Protein AF-A0A965U0H0-F1 (afdb_monomer_lite)

Structure (mmCIF, N/CA/C/O backbone):
data_AF-A0A965U0H0-F1
#
_entry.id   AF-A0A965U0H0-F1
#
loop_
_atom_site.group_PDB
_atom_site.id
_atom_site.type_symbol
_atom_site.label_atom_id
_atom_site.label_alt_id
_atom_site.label_comp_id
_atom_site.label_asym_id
_atom_site.label_entity_id
_atom_site.label_seq_id
_atom_site.pdbx_PDB_ins_code
_atom_site.Cartn_x
_atom_site.Cartn_y
_atom_site.Cartn_z
_atom_site.occupancy
_atom_site.B_iso_or_equiv
_atom_site.auth_seq_id
_atom_site.auth_comp_id
_atom_site.auth_asym_id
_atom_site.auth_atom_id
_atom_site.pdbx_PDB_model_num
ATOM 1 N N . MET A 1 1 ? -7.956 -2.732 -3.647 1.00 78.94 1 MET A N 1
ATOM 2 C CA . MET A 1 1 ? -7.428 -1.708 -4.571 1.00 78.94 1 MET A CA 1
ATOM 3 C C . MET A 1 1 ? -7.352 -2.363 -5.930 1.00 78.94 1 MET A C 1
ATOM 5 O O . MET A 1 1 ? -6.795 -3.449 -5.999 1.00 78.94 1 MET A O 1
ATOM 9 N N . ILE A 1 2 ? -7.977 -1.761 -6.940 1.00 80.62 2 ILE A N 1
ATOM 10 C CA . ILE A 1 2 ? -7.997 -2.296 -8.305 1.00 80.62 2 ILE A CA 1
ATOM 11 C C . ILE A 1 2 ? -7.099 -1.401 -9.161 1.00 80.62 2 ILE A C 1
ATOM 13 O O . ILE A 1 2 ? -7.185 -0.178 -9.022 1.00 80.62 2 ILE A O 1
ATOM 17 N N . GLY A 1 3 ? -6.238 -2.003 -9.975 1.00 86.31 3 GLY A N 1
ATOM 18 C CA . GLY A 1 3 ? -5.371 -1.331 -10.938 1.00 86.31 3 GLY A CA 1
ATOM 19 C C . GLY A 1 3 ? -4.344 -0.380 -10.326 1.00 86.31 3 GLY A C 1
ATOM 20 O O . GLY A 1 3 ? -4.239 0.788 -10.700 1.00 86.31 3 GLY A O 1
ATOM 21 N N . ALA A 1 4 ? -3.598 -0.839 -9.319 1.00 88.00 4 ALA A N 1
ATOM 22 C CA . ALA A 1 4 ? -2.521 -0.053 -8.733 1.00 88.00 4 ALA A CA 1
ATOM 23 C C . ALA A 1 4 ? -1.379 0.109 -9.752 1.00 88.00 4 ALA A C 1
ATOM 25 O O . ALA A 1 4 ? -0.554 -0.789 -9.943 1.00 88.00 4 ALA A O 1
ATOM 26 N N . SER A 1 5 ? -1.338 1.274 -10.395 1.00 83.69 5 SER A N 1
ATOM 27 C CA . SER A 1 5 ? -0.322 1.658 -11.372 1.00 83.69 5 SER A CA 1
ATOM 28 C C . SER A 1 5 ? 0.374 2.941 -10.918 1.00 83.69 5 SER A C 1
ATOM 30 O O . SER A 1 5 ? -0.238 4.005 -10.921 1.00 83.69 5 SER A O 1
ATOM 32 N N . GLU A 1 6 ? 1.634 2.829 -10.499 1.00 84.56 6 GLU A N 1
ATOM 33 C CA . GLU A 1 6 ? 2.515 3.967 -10.213 1.00 84.56 6 GLU A CA 1
ATOM 34 C C . GLU A 1 6 ? 3.971 3.472 -10.168 1.00 84.56 6 GLU A C 1
ATOM 36 O O . GLU A 1 6 ? 4.253 2.390 -9.639 1.00 84.56 6 GLU A O 1
ATOM 41 N N . ASN A 1 7 ? 4.915 4.253 -10.704 1.00 85.69 7 ASN A N 1
ATOM 42 C CA . ASN A 1 7 ? 6.327 3.870 -10.852 1.00 85.69 7 ASN A CA 1
ATOM 43 C C . ASN A 1 7 ? 6.498 2.468 -11.482 1.00 85.69 7 ASN A C 1
ATOM 45 O O . ASN A 1 7 ? 6.136 2.243 -12.632 1.00 85.69 7 ASN A O 1
ATOM 49 N N . ASN A 1 8 ? 7.056 1.517 -10.724 1.00 81.75 8 ASN A N 1
ATOM 50 C CA . ASN A 1 8 ? 7.343 0.153 -11.174 1.00 81.75 8 ASN A CA 1
ATOM 51 C C . ASN A 1 8 ? 6.127 -0.792 -11.113 1.00 81.75 8 ASN A C 1
ATOM 53 O O . ASN A 1 8 ? 6.245 -1.942 -11.543 1.00 81.75 8 ASN A O 1
ATOM 57 N N . LEU A 1 9 ? 4.990 -0.363 -10.549 1.00 84.62 9 LEU A N 1
ATOM 58 C CA . LEU A 1 9 ? 3.788 -1.195 -10.450 1.00 84.62 9 LEU A CA 1
ATOM 59 C C . LEU A 1 9 ? 3.051 -1.232 -11.789 1.00 84.62 9 LEU A C 1
ATOM 61 O O . LEU A 1 9 ? 2.745 -0.195 -12.375 1.00 84.62 9 LEU A O 1
ATOM 65 N N . LYS A 1 10 ? 2.766 -2.446 -12.261 1.00 88.12 10 LYS A N 1
ATOM 66 C CA . LYS A 1 10 ? 2.164 -2.716 -13.570 1.00 88.12 10 LYS A CA 1
ATOM 67 C C . LYS A 1 10 ? 0.722 -3.177 -13.406 1.00 88.12 10 LYS A C 1
ATOM 69 O O . LYS A 1 10 ? 0.449 -4.356 -13.592 1.00 88.12 10 LYS A O 1
ATOM 74 N N . ASP A 1 11 ? -0.143 -2.240 -13.032 1.00 90.12 11 ASP A N 1
ATOM 75 C CA . ASP A 1 11 ? -1.596 -2.439 -12.970 1.00 90.12 11 ASP A CA 1
ATOM 76 C C . ASP A 1 11 ? -1.991 -3.659 -12.120 1.00 90.12 11 ASP A C 1
ATOM 78 O O . ASP A 1 11 ? -2.549 -4.639 -12.607 1.00 90.12 11 ASP A O 1
ATOM 82 N N . ILE A 1 12 ? -1.598 -3.640 -10.841 1.00 91.31 12 ILE A N 1
ATOM 83 C CA . ILE A 1 12 ? -1.817 -4.780 -9.942 1.00 91.31 12 ILE A CA 1
ATOM 84 C C . ILE A 1 12 ? -3.067 -4.597 -9.084 1.00 91.31 12 ILE A C 1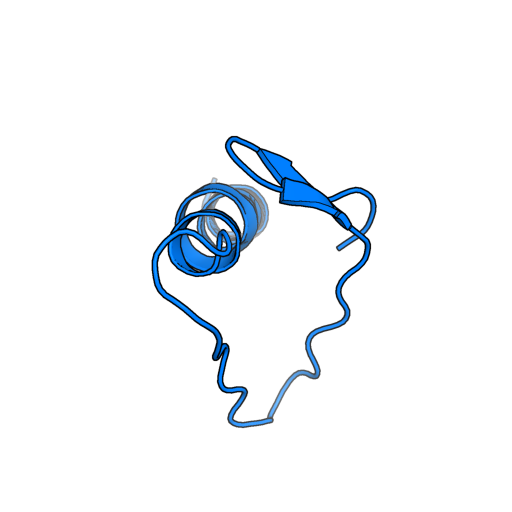
ATOM 86 O O . ILE A 1 12 ? -3.310 -3.526 -8.526 1.00 91.31 12 ILE A O 1
ATOM 90 N N . ASP A 1 13 ? -3.805 -5.683 -8.893 1.00 93.25 13 ASP A N 1
ATOM 91 C CA . ASP A 1 13 ? -4.904 -5.738 -7.937 1.00 93.25 13 ASP A CA 1
ATOM 92 C C . ASP A 1 13 ? -4.400 -6.249 -6.588 1.00 93.25 13 ASP A C 1
ATOM 94 O O . ASP A 1 13 ? -3.687 -7.251 -6.504 1.00 93.25 13 ASP A O 1
ATOM 98 N N . VAL A 1 14 ? -4.760 -5.542 -5.516 1.00 91.94 14 VAL A N 1
ATOM 99 C CA . VAL A 1 14 ? -4.340 -5.883 -4.151 1.00 91.94 14 VAL A CA 1
ATOM 100 C C . VAL A 1 14 ? -5.523 -5.786 -3.201 1.00 91.94 14 VAL A C 1
ATOM 102 O O . VAL A 1 14 ? -6.164 -4.736 -3.071 1.00 91.94 14 VAL A O 1
ATOM 105 N N . GLU A 1 15 ? -5.771 -6.873 -2.483 1.00 94.81 15 GLU A N 1
ATOM 106 C CA . GLU A 1 15 ? -6.686 -6.921 -1.349 1.00 94.81 15 GLU A CA 1
ATOM 107 C C . GLU A 1 15 ? -5.893 -6.831 -0.039 1.00 94.81 15 GLU A C 1
ATOM 109 O O . GLU A 1 15 ? -4.869 -7.493 0.126 1.00 94.81 15 GLU A O 1
ATOM 114 N N . ILE A 1 16 ? -6.343 -5.975 0.882 1.00 94.12 16 ILE A N 1
ATOM 115 C CA . ILE A 1 16 ? -5.727 -5.799 2.200 1.00 94.12 16 ILE A CA 1
ATOM 116 C C . ILE A 1 16 ? -6.809 -6.088 3.243 1.00 94.12 16 ILE A C 1
ATOM 118 O O . ILE A 1 16 ? -7.751 -5.295 3.343 1.00 94.12 16 ILE A O 1
ATOM 122 N N . PRO A 1 17 ? -6.705 -7.193 4.000 1.00 96.06 17 PRO A N 1
ATOM 123 C CA . PRO A 1 17 ? -7.670 -7.501 5.044 1.00 96.06 17 PRO A CA 1
ATOM 124 C C . PRO A 1 17 ? -7.582 -6.471 6.176 1.00 96.06 17 PRO A C 1
ATOM 126 O O . PRO A 1 17 ? -6.491 -6.063 6.582 1.00 96.06 17 PRO A O 1
ATOM 129 N N . LEU A 1 18 ? -8.742 -6.044 6.673 1.00 95.50 18 LEU A N 1
ATOM 130 C CA . LEU A 1 18 ? -8.846 -5.160 7.835 1.00 95.50 18 LEU A CA 1
ATOM 131 C C . LEU A 1 18 ? -8.708 -5.967 9.128 1.00 95.50 18 LEU A C 1
ATOM 133 O O . LEU A 1 18 ? -8.923 -7.169 9.117 1.00 95.50 18 LEU A O 1
ATOM 137 N N . GLU A 1 19 ? -8.358 -5.292 10.227 1.00 97.25 19 GLU A N 1
ATOM 138 C CA . GLU A 1 19 ? -8.179 -5.903 11.562 1.00 97.25 19 GLU A CA 1
ATOM 139 C C . GLU A 1 19 ? -7.030 -6.925 11.657 1.00 97.25 19 GLU A C 1
ATOM 141 O O . GLU A 1 19 ? -6.853 -7.600 12.668 1.00 97.25 19 GLU A O 1
ATOM 146 N N . ASN A 1 20 ? -6.175 -6.970 10.635 1.00 97.25 20 ASN A N 1
ATOM 147 C CA . ASN A 1 20 ? -5.015 -7.844 10.574 1.00 97.25 20 ASN A CA 1
ATOM 148 C C . ASN A 1 20 ? -3.712 -7.038 10.547 1.00 97.25 20 ASN A C 1
ATOM 150 O O . ASN A 1 20 ? -3.622 -5.969 9.940 1.00 97.25 20 ASN A O 1
ATOM 154 N N . LEU A 1 21 ? -2.657 -7.600 11.144 1.00 97.06 21 LEU A N 1
ATOM 155 C CA . LEU A 1 21 ? -1.295 -7.138 10.896 1.00 97.06 21 LEU A CA 1
ATOM 156 C C . LEU A 1 21 ? -0.844 -7.648 9.522 1.00 97.06 21 LEU A C 1
ATOM 158 O O . LEU A 1 21 ? -0.546 -8.830 9.358 1.00 97.06 21 LEU A O 1
ATOM 162 N N . VAL A 1 22 ? -0.794 -6.753 8.539 1.00 96.19 22 VAL A N 1
ATOM 163 C CA . VAL A 1 22 ? -0.381 -7.070 7.166 1.00 96.19 22 VAL A CA 1
ATOM 164 C C . VAL A 1 22 ? 1.043 -6.578 6.927 1.00 96.19 22 VAL A C 1
ATOM 166 O O . VAL A 1 22 ? 1.373 -5.429 7.215 1.00 96.19 22 VAL A O 1
ATOM 169 N N . VAL A 1 23 ? 1.887 -7.445 6.366 1.00 96.25 23 VAL A N 1
ATOM 170 C CA . VAL A 1 23 ? 3.275 -7.122 6.016 1.00 96.25 23 VAL A CA 1
ATOM 171 C C . VAL A 1 23 ? 3.435 -7.123 4.500 1.00 96.25 23 VAL A C 1
ATOM 173 O O . VAL A 1 23 ? 3.133 -8.114 3.841 1.00 96.25 23 VAL A O 1
ATOM 176 N N . ILE A 1 24 ? 3.966 -6.028 3.950 1.00 94.25 24 ILE A N 1
ATOM 177 C CA . ILE A 1 24 ? 4.340 -5.929 2.534 1.00 94.25 24 ILE A CA 1
ATOM 178 C C . ILE A 1 24 ? 5.838 -6.226 2.409 1.00 94.25 24 ILE A C 1
ATOM 180 O O . ILE A 1 24 ? 6.673 -5.457 2.887 1.00 94.25 24 ILE A O 1
ATOM 184 N N . SER A 1 25 ? 6.190 -7.328 1.749 1.00 95.31 25 SER A N 1
ATOM 185 C CA . SER A 1 25 ? 7.577 -7.774 1.565 1.00 95.31 25 SER A CA 1
ATOM 186 C C . SER A 1 25 ? 7.953 -7.899 0.082 1.00 95.31 25 SER A C 1
ATOM 188 O O . SER A 1 25 ? 7.116 -7.761 -0.808 1.00 95.31 25 SER A O 1
ATOM 190 N N . GLY A 1 26 ? 9.250 -8.066 -0.199 1.00 93.88 26 GLY A N 1
ATOM 191 C CA . GLY A 1 26 ? 9.778 -8.193 -1.562 1.00 93.88 26 GLY A CA 1
ATOM 192 C C . GLY A 1 26 ? 11.132 -7.512 -1.764 1.00 93.88 26 GLY A C 1
ATOM 193 O O . GLY A 1 26 ? 11.546 -6.663 -0.969 1.00 93.88 26 GLY A O 1
ATOM 194 N N . VAL A 1 27 ? 11.815 -7.864 -2.855 1.00 95.75 27 VAL A N 1
ATOM 195 C CA . VAL A 1 27 ? 13.161 -7.369 -3.206 1.00 95.75 27 VAL A CA 1
ATOM 196 C C . VAL A 1 27 ? 13.220 -5.845 -3.372 1.00 95.75 27 VAL A C 1
ATOM 198 O 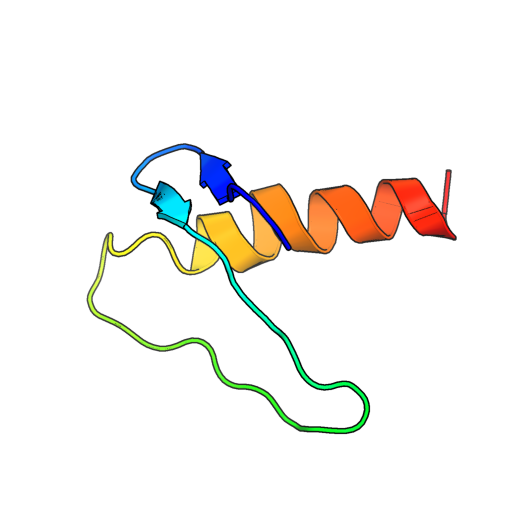O . VAL A 1 27 ? 12.198 -5.181 -3.563 1.00 95.75 27 VAL A O 1
ATOM 201 N N . SER A 1 28 ? 14.414 -5.254 -3.284 1.00 94.69 28 SER A N 1
ATOM 202 C CA . SER A 1 28 ? 14.588 -3.819 -3.559 1.00 94.69 28 SER A CA 1
ATOM 203 C C . SER A 1 28 ? 14.057 -3.459 -4.955 1.00 94.69 28 SER A C 1
ATOM 205 O O . SER A 1 28 ? 14.212 -4.232 -5.895 1.00 94.69 28 SER A O 1
ATOM 207 N N . GLY A 1 29 ? 13.380 -2.314 -5.079 1.00 92.19 29 GLY A N 1
ATOM 208 C CA . GLY A 1 29 ? 12.784 -1.860 -6.344 1.00 92.19 29 GLY A CA 1
ATOM 209 C C . GLY A 1 29 ? 11.438 -2.493 -6.733 1.00 92.19 29 GLY A C 1
ATOM 210 O O . GLY A 1 29 ? 10.840 -2.049 -7.708 1.00 92.19 29 GLY A O 1
A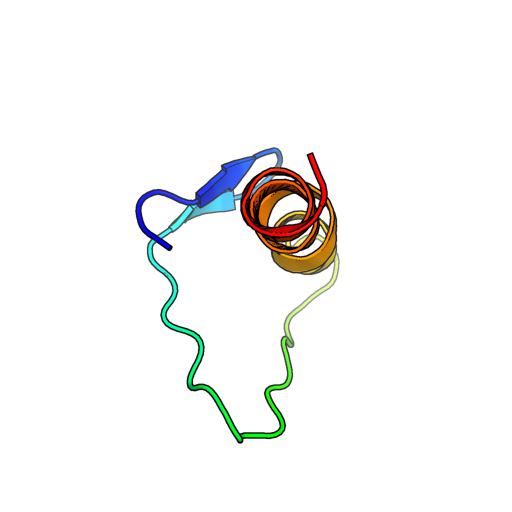TOM 211 N N . SER A 1 30 ? 10.900 -3.450 -5.964 1.00 92.25 30 SER A N 1
ATOM 212 C CA . SER A 1 30 ? 9.643 -4.151 -6.299 1.00 92.25 30 SER A CA 1
ATOM 213 C C . SER A 1 30 ? 8.351 -3.324 -6.165 1.00 92.25 30 SER A C 1
ATOM 215 O O . SER A 1 30 ? 7.269 -3.861 -6.361 1.00 92.25 30 SER A O 1
ATOM 217 N N . GLY A 1 31 ? 8.433 -2.042 -5.785 1.00 93.88 31 GLY A N 1
ATOM 218 C CA . GLY A 1 31 ? 7.264 -1.155 -5.684 1.00 93.88 31 GLY A CA 1
ATOM 219 C C . GLY A 1 31 ? 6.544 -1.129 -4.327 1.00 93.88 31 GLY A C 1
ATOM 220 O O . GLY A 1 31 ? 5.497 -0.504 -4.222 1.00 93.88 31 GLY A O 1
ATOM 221 N N . LYS A 1 32 ? 7.097 -1.7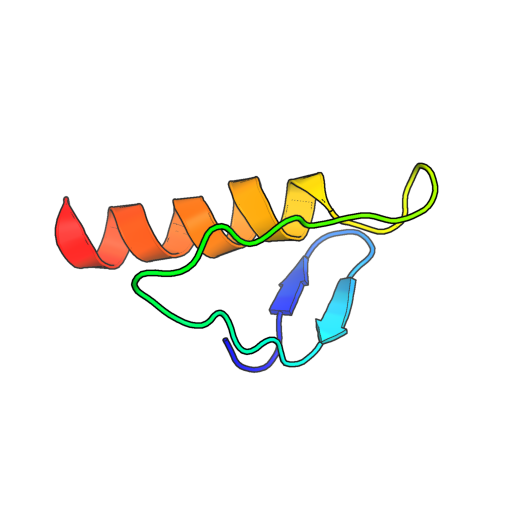38 -3.265 1.00 95.56 32 LYS A N 1
ATOM 222 C CA . LYS A 1 32 ? 6.484 -1.760 -1.911 1.00 95.56 32 LYS A CA 1
ATOM 223 C C . LYS A 1 32 ? 6.148 -0.365 -1.374 1.00 95.56 32 LYS A C 1
ATOM 225 O O . LYS A 1 32 ? 5.019 -0.111 -0.968 1.00 95.56 32 LYS A O 1
ATOM 230 N N . SER A 1 33 ? 7.135 0.536 -1.377 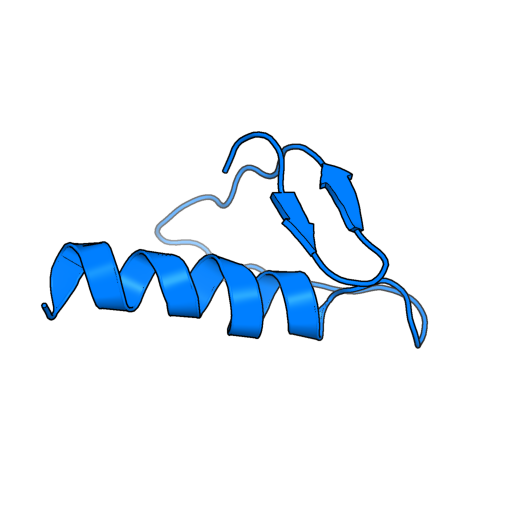1.00 95.12 33 SER A N 1
ATOM 231 C CA . SER A 1 33 ? 6.959 1.904 -0.879 1.00 95.12 33 SER A CA 1
ATOM 232 C C . SER A 1 33 ? 5.970 2.680 -1.738 1.00 95.12 33 SER A C 1
ATOM 234 O O . SER A 1 33 ? 5.152 3.411 -1.197 1.00 95.12 33 SER A O 1
ATOM 236 N N . THR A 1 34 ? 5.986 2.462 -3.055 1.00 95.69 34 THR A N 1
ATOM 237 C CA 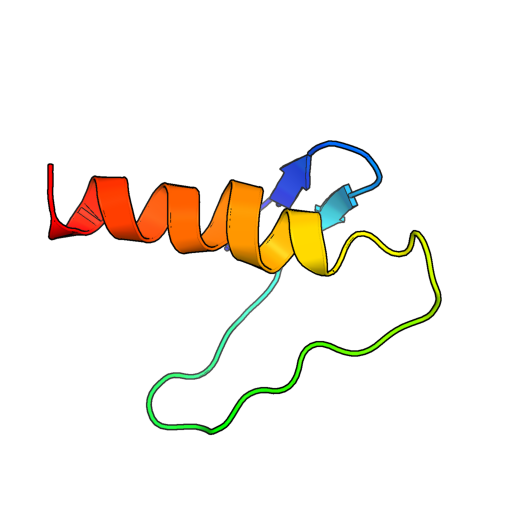. THR A 1 34 ? 5.005 3.050 -3.968 1.00 95.69 34 THR A CA 1
ATOM 238 C C . THR A 1 34 ? 3.589 2.585 -3.631 1.00 95.69 34 THR A C 1
ATOM 240 O O . THR A 1 34 ? 2.703 3.414 -3.443 1.00 95.69 34 THR A O 1
ATOM 243 N N . LEU A 1 35 ? 3.377 1.276 -3.458 1.00 94.88 35 LEU A N 1
ATOM 244 C CA . LEU A 1 35 ? 2.070 0.726 -3.096 1.00 94.88 35 LEU A CA 1
ATOM 245 C C . LEU A 1 35 ? 1.560 1.305 -1.765 1.00 94.88 35 LEU A C 1
ATOM 247 O O . LEU A 1 35 ? 0.413 1.742 -1.681 1.00 94.88 35 LEU A O 1
ATOM 251 N N . MET A 1 36 ? 2.413 1.339 -0.737 1.00 94.12 36 MET A N 1
ATOM 252 C CA . MET A 1 36 ? 2.025 1.763 0.611 1.00 94.12 36 MET A CA 1
ATOM 253 C C . MET A 1 36 ? 1.859 3.283 0.744 1.00 94.12 36 MET A C 1
ATOM 255 O O . MET A 1 36 ? 0.858 3.759 1.279 1.00 94.12 36 MET A O 1
ATOM 259 N N . ILE A 1 37 ? 2.845 4.055 0.291 1.00 94.00 37 ILE A N 1
ATOM 260 C CA . ILE A 1 37 ? 2.920 5.499 0.538 1.00 94.00 37 ILE A CA 1
ATOM 261 C C . ILE A 1 37 ? 2.192 6.255 -0.568 1.00 94.00 37 ILE A C 1
ATOM 263 O O . ILE A 1 37 ? 1.283 7.036 -0.288 1.00 94.00 37 ILE A O 1
ATOM 267 N N . ASP A 1 38 ? 2.573 6.022 -1.824 1.00 93.88 38 ASP A N 1
ATOM 268 C CA . ASP A 1 38 ? 2.090 6.838 -2.935 1.00 93.88 38 ASP A CA 1
ATOM 269 C C . ASP A 1 38 ? 0.654 6.525 -3.326 1.00 93.88 38 ASP A C 1
ATOM 271 O O . ASP A 1 38 ? -0.077 7.445 -3.696 1.00 93.88 38 ASP A O 1
ATOM 275 N N . ILE A 1 39 ? 0.248 5.261 -3.207 1.00 93.75 39 ILE A N 1
ATOM 276 C CA . ILE A 1 39 ? -1.095 4.834 -3.591 1.00 93.75 39 ILE A CA 1
ATOM 277 C C . ILE A 1 39 ? -1.997 4.696 -2.363 1.00 93.75 39 ILE A C 1
ATOM 279 O O . ILE A 1 39 ? -2.988 5.421 -2.256 1.00 93.75 39 ILE A O 1
ATOM 283 N N . LEU A 1 40 ? -1.678 3.804 -1.417 1.00 93.81 40 LEU A N 1
ATOM 284 C CA . LEU A 1 40 ? -2.593 3.491 -0.315 1.00 93.81 40 LEU A CA 1
ATOM 285 C C . LEU A 1 40 ? -2.768 4.663 0.661 1.00 93.81 40 LEU A C 1
ATOM 287 O O . LEU A 1 40 ? -3.895 5.123 0.843 1.00 93.81 40 LEU A O 1
ATOM 291 N N . ALA A 1 41 ? -1.690 5.184 1.258 1.00 94.44 41 ALA A N 1
ATOM 292 C CA . ALA A 1 41 ? -1.784 6.320 2.185 1.00 94.44 41 ALA A CA 1
ATOM 293 C C . ALA A 1 41 ? -2.368 7.568 1.490 1.00 94.44 41 ALA A C 1
ATOM 295 O O . ALA A 1 41 ? -3.291 8.190 2.019 1.00 94.44 41 ALA A O 1
ATOM 296 N N . LYS A 1 42 ? -1.904 7.827 0.256 1.00 94.19 42 LYS A N 1
ATOM 297 C CA . LYS A 1 42 ? -2.543 8.618 -0.821 1.00 94.19 42 LYS A CA 1
ATOM 298 C C . LYS A 1 42 ? -4.074 8.634 -0.755 1.00 94.19 42 LYS A C 1
ATOM 300 O O . LYS A 1 42 ? -4.736 9.624 -0.420 1.00 94.19 42 LYS A O 1
ATOM 305 N N . ALA A 1 43 ? -4.626 7.486 -1.127 1.00 93.12 43 ALA A N 1
ATOM 306 C CA . ALA A 1 43 ? -6.050 7.269 -1.310 1.00 93.12 43 ALA A CA 1
ATOM 307 C C . ALA A 1 43 ? -6.827 7.336 0.010 1.00 93.12 43 ALA A C 1
ATOM 309 O O . ALA A 1 43 ? -7.896 7.945 0.052 1.00 93.12 43 ALA A O 1
ATOM 310 N N . LEU A 1 44 ? -6.293 6.757 1.090 1.00 94.50 44 LEU A N 1
ATOM 311 C CA . LEU A 1 44 ? -6.943 6.775 2.403 1.00 94.50 44 LEU A CA 1
ATOM 312 C C . LEU A 1 44 ? -7.021 8.196 2.969 1.00 94.50 44 LEU A C 1
ATOM 314 O O . LEU A 1 44 ? -8.075 8.591 3.463 1.00 94.50 44 LEU A O 1
ATOM 318 N N . ASN A 1 45 ? -5.956 8.994 2.836 1.00 95.94 45 ASN A N 1
ATOM 319 C CA . ASN A 1 45 ? -5.976 10.388 3.274 1.00 95.94 45 ASN A CA 1
ATOM 320 C C . ASN A 1 45 ? -7.064 11.189 2.547 1.00 95.94 45 ASN A C 1
ATOM 322 O O . ASN A 1 45 ? -7.861 11.869 3.189 1.00 95.94 45 ASN A O 1
ATOM 326 N N . LYS A 1 46 ? -7.158 11.029 1.221 1.00 94.81 46 LYS A N 1
ATOM 327 C CA . LYS A 1 46 ? -8.211 11.658 0.413 1.00 94.81 46 LYS A CA 1
ATOM 328 C C . LYS A 1 46 ? -9.617 11.189 0.799 1.00 94.81 46 LYS A C 1
ATOM 330 O O . LYS A 1 46 ? -10.547 11.975 0.705 1.00 94.81 46 LYS A O 1
ATOM 335 N N . LYS A 1 47 ? -9.784 9.918 1.177 1.00 94.00 47 LYS A N 1
ATOM 336 C CA . LYS A 1 47 ? -11.096 9.338 1.496 1.00 94.00 47 LYS A CA 1
ATOM 337 C C . LYS A 1 47 ? -11.618 9.747 2.875 1.00 94.00 47 LYS A C 1
ATOM 339 O O . LYS A 1 47 ? -12.828 9.847 3.037 1.00 94.00 47 LYS A O 1
ATOM 344 N N . PHE A 1 48 ? -10.733 9.914 3.855 1.00 94.81 48 PHE A N 1
ATOM 345 C CA . PHE A 1 48 ? -11.133 10.071 5.258 1.00 94.81 48 PHE A CA 1
ATOM 346 C C . PHE A 1 48 ? -10.826 11.442 5.867 1.00 94.81 48 PHE A C 1
ATOM 348 O O . PHE A 1 48 ? -11.431 11.783 6.878 1.00 94.81 48 PHE A O 1
ATOM 355 N N . TYR A 1 49 ? -9.894 12.213 5.299 1.00 87.62 49 TYR A N 1
ATOM 356 C CA . TYR A 1 49 ? -9.359 13.424 5.942 1.00 87.62 49 TYR A CA 1
ATOM 357 C C . TYR A 1 49 ? -9.353 14.672 5.046 1.00 87.62 49 TYR A C 1
ATOM 359 O O . TYR A 1 49 ? -8.857 15.716 5.469 1.00 87.62 49 TYR A O 1
ATOM 367 N N . ARG A 1 50 ? -9.876 14.578 3.821 1.00 64.06 50 ARG A N 1
ATOM 368 C CA . ARG A 1 50 ? -10.152 15.722 2.944 1.00 64.06 50 ARG A CA 1
ATOM 369 C C . ARG A 1 50 ? -11.644 15.854 2.710 1.00 64.06 50 ARG A C 1
ATOM 371 O O . ARG A 1 50 ? -12.318 14.802 2.709 1.00 64.06 50 ARG A O 1
#

Radius of gyration: 11.29 Å; chains: 1; bounding box: 26×24×25 Å

Foldseek 3Di:
DFQLDDDQDGGDDDDDDPPDDDDDDDDPPNCSCVVVPVPPVVVVCVVPPD

Secondary structure (DSSP, 8-state):
---B-STT--SB-----TTS------STTSSHHIIIIIIIIHHHHHHH--

pLDDT: mean 91.68, std 6.01, range [64.06, 97.25]

Sequence (50 aa):
MIGASENNLKDIDVEIPLENLVVISGVSGSGKSTLMIDILAKALNKKFYR